Protein AF-A0A292SRF4-F1 (afdb_monomer_lite)

Secondary structure (DSSP, 8-state):
--HHHHHHHHHHHHHHHHHHHHHT----HHHHHHHHHHHHHHHHHHHHHHHHHHH-HHHHGGGTSBPSS-TTSBHHHHHHHHHHHHHHHHHHHHHHHHHHHHHT--HHHHHHHHHHHHHHHHHHHHHHHHHHHHHHHTSGGG--

Foldseek 3Di:
DDPVLVVVLVVLLVVLLVVCVVVVDFQDLVNLVVLLVVLVVVLVVLVVVVVVLVPDPVNVVQQVAADPVHNVHTLSRVLVVLSVVLNVLSVVLSVLSVVCSVVVPGRSSVSNNRSSVSSNVSSVVVSVVSVCCCVVPPPVVVVD

Sequence (144 aa):
MYKKDNIIAILGFISLCCLSLKCNIKITENDITNFITFLSIYTGFLATSFSIMSGNTQIKKLRKIKDSENPALTLLHRLTKYYQFVFIVSLLTILLLLLTNMLNIFLITNIIILGLMFLILYSSYTVIKILFDIFTGKIVVENI

Structure (mmCIF, N/CA/C/O backbone):
data_AF-A0A292SRF4-F1
#
_entry.id   AF-A0A292SRF4-F1
#
loop_
_atom_site.group_PDB
_atom_site.id
_atom_site.type_symbol
_atom_site.label_atom_id
_atom_site.label_alt_id
_atom_site.label_comp_id
_atom_site.label_asym_id
_atom_site.label_entity_id
_atom_site.label_seq_id
_atom_site.pdbx_PDB_ins_code
_atom_site.Cartn_x
_atom_site.Cartn_y
_atom_site.Cartn_z
_atom_site.occupancy
_atom_site.B_iso_or_equiv
_atom_site.auth_seq_id
_atom_site.auth_comp_id
_atom_site.auth_asym_id
_atom_site.auth_atom_id
_atom_site.pdbx_PDB_model_num
ATOM 1 N N . MET A 1 1 ? 1.347 -4.348 9.573 1.00 76.06 1 MET A N 1
ATOM 2 C CA . MET A 1 1 ? 0.711 -5.594 9.097 1.00 76.06 1 MET A CA 1
ATOM 3 C C . MET A 1 1 ? 0.908 -6.735 10.086 1.00 76.06 1 MET A C 1
ATOM 5 O O . MET A 1 1 ? 1.819 -6.674 10.909 1.00 76.06 1 MET A O 1
ATOM 9 N N . TYR A 1 2 ? 0.032 -7.738 10.049 1.00 82.00 2 TYR A N 1
ATOM 10 C CA . TYR A 1 2 ? 0.174 -8.980 10.814 1.00 82.00 2 TYR A CA 1
ATOM 11 C C . TYR A 1 2 ? 1.179 -9.929 10.165 1.00 82.00 2 TYR A C 1
ATOM 13 O O . TYR A 1 2 ? 1.456 -9.830 8.974 1.00 82.00 2 TYR A O 1
ATOM 21 N N . LYS A 1 3 ? 1.738 -10.857 10.958 1.00 80.00 3 LYS A N 1
ATOM 22 C CA . LYS A 1 3 ? 2.785 -11.784 10.493 1.00 80.00 3 LYS A CA 1
ATOM 23 C C . LYS A 1 3 ? 2.331 -12.607 9.283 1.00 80.00 3 LYS A C 1
ATOM 25 O O . LYS A 1 3 ? 3.085 -12.722 8.327 1.00 80.00 3 LYS A O 1
ATOM 30 N N . LYS A 1 4 ? 1.096 -13.122 9.303 1.00 85.06 4 LYS A N 1
ATOM 31 C CA . LYS A 1 4 ? 0.521 -13.898 8.194 1.00 85.06 4 LYS A CA 1
ATOM 32 C C . LYS A 1 4 ? 0.439 -13.072 6.907 1.00 85.06 4 LYS A C 1
ATOM 34 O O . LYS A 1 4 ? 0.940 -13.506 5.876 1.00 85.06 4 LYS A O 1
ATOM 39 N N . ASP A 1 5 ? -0.109 -11.863 6.991 1.00 85.12 5 ASP A N 1
ATOM 40 C CA . ASP A 1 5 ? -0.242 -10.982 5.827 1.00 85.12 5 ASP A CA 1
ATOM 41 C C . ASP A 1 5 ? 1.115 -10.502 5.311 1.00 85.12 5 ASP A C 1
ATOM 43 O O . ASP A 1 5 ? 1.289 -10.375 4.105 1.00 85.12 5 ASP A O 1
ATOM 47 N N . ASN A 1 6 ? 2.093 -10.289 6.200 1.00 84.31 6 ASN A N 1
ATOM 48 C CA . ASN A 1 6 ? 3.472 -9.998 5.808 1.00 84.31 6 ASN A CA 1
ATOM 49 C C . ASN A 1 6 ? 4.076 -11.141 4.991 1.00 84.31 6 ASN A C 1
ATOM 51 O O . ASN A 1 6 ? 4.701 -10.883 3.971 1.00 84.31 6 ASN A O 1
ATOM 55 N N . ILE A 1 7 ? 3.894 -12.392 5.424 1.00 87.94 7 ILE A N 1
ATOM 56 C CA . ILE A 1 7 ? 4.424 -13.557 4.705 1.00 87.94 7 ILE A CA 1
ATOM 57 C C . ILE A 1 7 ? 3.792 -13.649 3.315 1.00 87.94 7 ILE A C 1
ATOM 59 O O . ILE A 1 7 ? 4.514 -13.798 2.335 1.00 87.94 7 ILE A O 1
ATOM 63 N N . ILE A 1 8 ? 2.467 -13.500 3.212 1.00 88.88 8 ILE A N 1
ATOM 64 C CA . ILE A 1 8 ? 1.758 -13.523 1.922 1.00 88.88 8 ILE A CA 1
ATOM 65 C C . ILE A 1 8 ? 2.245 -12.387 1.018 1.00 88.88 8 ILE A C 1
ATOM 67 O O . ILE A 1 8 ? 2.525 -12.612 -0.156 1.00 88.88 8 ILE A O 1
ATOM 71 N N . ALA A 1 9 ? 2.395 -11.181 1.565 1.00 87.31 9 ALA A N 1
ATOM 72 C CA . ALA A 1 9 ? 2.866 -10.022 0.820 1.00 87.31 9 ALA A CA 1
ATOM 73 C C . ALA A 1 9 ? 4.303 -10.204 0.307 1.00 87.31 9 ALA A C 1
ATOM 75 O O . ALA A 1 9 ? 4.576 -9.902 -0.851 1.00 87.31 9 ALA A O 1
ATOM 76 N N . ILE A 1 10 ? 5.202 -10.753 1.131 1.00 89.00 10 ILE A N 1
ATOM 77 C CA . ILE A 1 10 ? 6.586 -11.058 0.740 1.00 89.00 10 ILE A CA 1
ATOM 78 C C . ILE A 1 10 ? 6.617 -12.160 -0.323 1.00 89.00 10 ILE A C 1
ATOM 80 O O . ILE A 1 10 ? 7.319 -12.023 -1.321 1.00 89.00 10 ILE A O 1
ATOM 84 N N . LEU A 1 11 ? 5.844 -13.235 -0.148 1.00 90.00 11 LEU A N 1
ATOM 85 C CA . LEU A 1 11 ? 5.765 -14.316 -1.133 1.00 90.00 11 LEU A CA 1
ATOM 86 C C . LEU A 1 11 ? 5.210 -13.819 -2.471 1.00 90.00 11 LEU A C 1
ATOM 88 O O . LEU A 1 11 ? 5.758 -14.157 -3.517 1.00 90.00 11 LEU A O 1
ATOM 92 N N . GLY A 1 12 ? 4.170 -12.983 -2.445 1.00 87.38 12 GLY A N 1
ATOM 93 C CA . GLY A 1 12 ? 3.613 -12.361 -3.644 1.00 87.38 12 GLY A CA 1
ATOM 94 C C . GLY A 1 12 ? 4.601 -11.407 -4.320 1.00 87.38 12 GLY A C 1
ATOM 95 O O . GLY A 1 12 ? 4.767 -11.471 -5.536 1.00 87.38 12 GLY A O 1
ATOM 96 N N . PHE A 1 13 ? 5.330 -10.603 -3.537 1.00 90.62 13 PHE A N 1
ATOM 97 C CA . PHE A 1 13 ? 6.410 -9.750 -4.039 1.00 90.62 13 PHE A CA 1
ATOM 98 C C . PHE A 1 13 ? 7.485 -10.576 -4.756 1.00 90.62 13 PHE A C 1
ATOM 100 O O . PHE A 1 13 ? 7.799 -10.307 -5.912 1.00 90.62 13 PHE A O 1
ATOM 107 N N . ILE A 1 14 ? 8.014 -11.618 -4.105 1.00 90.44 14 ILE A N 1
ATOM 108 C CA . ILE A 1 14 ? 9.045 -12.491 -4.687 1.00 90.44 14 ILE A CA 1
ATOM 109 C C . ILE A 1 14 ? 8.512 -13.184 -5.945 1.00 90.44 14 ILE A C 1
ATOM 111 O O . ILE A 1 14 ? 9.200 -13.217 -6.962 1.00 90.44 14 ILE A O 1
ATOM 115 N N . SER A 1 15 ? 7.280 -13.698 -5.900 1.00 88.69 15 SER A N 1
ATOM 116 C CA . SER A 1 15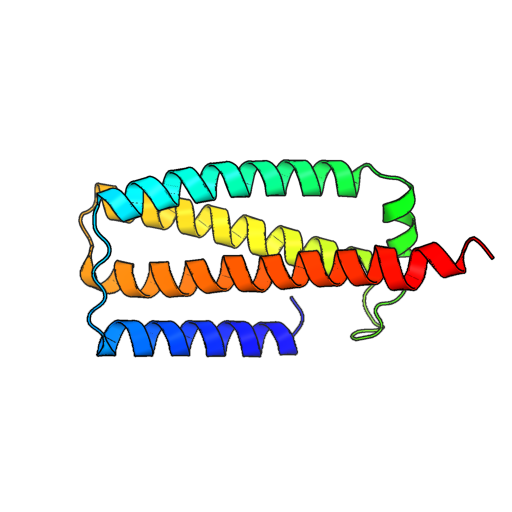 ? 6.643 -14.370 -7.034 1.00 88.69 15 SER A CA 1
ATOM 117 C C . SER A 1 15 ? 6.546 -13.455 -8.255 1.00 88.69 15 SER A C 1
ATOM 119 O O . SER A 1 15 ? 6.961 -13.852 -9.344 1.00 88.69 15 SER A O 1
ATOM 121 N N . LEU A 1 16 ? 6.083 -12.216 -8.080 1.00 87.06 16 LEU A N 1
ATOM 122 C CA . LEU A 1 16 ? 5.990 -11.249 -9.173 1.00 87.06 16 LEU A CA 1
ATOM 123 C C . LEU A 1 16 ? 7.355 -10.799 -9.679 1.00 87.06 16 LEU A C 1
ATOM 125 O O . LEU A 1 16 ? 7.529 -10.665 -10.888 1.00 87.06 16 LEU A O 1
ATOM 129 N N . CYS A 1 17 ? 8.342 -10.649 -8.797 1.00 86.44 17 CYS A N 1
ATOM 130 C CA . CYS A 1 17 ? 9.712 -10.375 -9.213 1.00 86.44 17 CYS A CA 1
ATOM 131 C C . CYS A 1 17 ? 10.274 -11.518 -10.081 1.00 86.44 17 CYS A C 1
ATOM 133 O O . CYS A 1 17 ? 10.839 -11.274 -11.148 1.00 86.44 17 CYS A O 1
ATOM 135 N N . CYS A 1 18 ? 10.060 -12.776 -9.680 1.00 87.00 18 CYS A N 1
ATOM 136 C CA . CYS A 1 18 ? 10.461 -13.949 -10.459 1.00 87.00 18 CYS A CA 1
ATOM 137 C C . CYS A 1 18 ? 9.715 -14.057 -11.799 1.00 87.00 18 CYS A C 1
ATOM 139 O O . CYS A 1 18 ? 10.324 -14.407 -12.811 1.00 87.00 18 CYS A O 1
ATOM 141 N N . LEU A 1 19 ? 8.412 -13.761 -11.828 1.00 86.44 19 LEU A N 1
ATOM 142 C CA . LEU A 1 19 ? 7.623 -13.745 -13.064 1.00 86.44 19 LEU A CA 1
ATOM 143 C C . LEU A 1 19 ? 8.086 -12.632 -14.006 1.00 86.44 19 LEU A C 1
ATOM 145 O O . LEU A 1 19 ? 8.276 -12.882 -15.193 1.00 86.44 19 LEU A O 1
ATOM 149 N N . SER A 1 20 ? 8.352 -11.437 -13.477 1.00 85.88 20 SER A N 1
ATOM 150 C CA . SER A 1 20 ? 8.885 -10.314 -14.250 1.00 85.88 20 SER A CA 1
ATOM 151 C C . SER A 1 20 ? 10.222 -10.657 -14.906 1.00 85.88 20 SER A C 1
ATOM 153 O O . SER A 1 20 ? 10.435 -10.298 -16.063 1.00 85.88 20 SER A O 1
ATOM 155 N N . LEU A 1 21 ? 11.100 -11.375 -14.194 1.00 85.44 21 LEU A N 1
ATOM 156 C CA . LEU A 1 21 ? 12.374 -11.860 -14.733 1.00 85.44 21 LEU A CA 1
ATOM 157 C C . LEU A 1 21 ? 12.174 -12.848 -15.890 1.00 85.44 21 LEU A C 1
ATOM 159 O O . LEU A 1 21 ? 12.874 -12.759 -16.894 1.00 85.44 21 LEU A O 1
ATOM 163 N N . LYS A 1 22 ? 11.211 -13.772 -15.776 1.00 87.31 22 LYS A N 1
ATOM 164 C CA . LYS A 1 22 ? 10.932 -14.767 -16.825 1.00 87.31 22 LYS A CA 1
ATOM 165 C C . LYS A 1 22 ? 10.245 -14.173 -18.054 1.00 87.31 22 LYS A C 1
ATOM 167 O O . LYS A 1 22 ? 10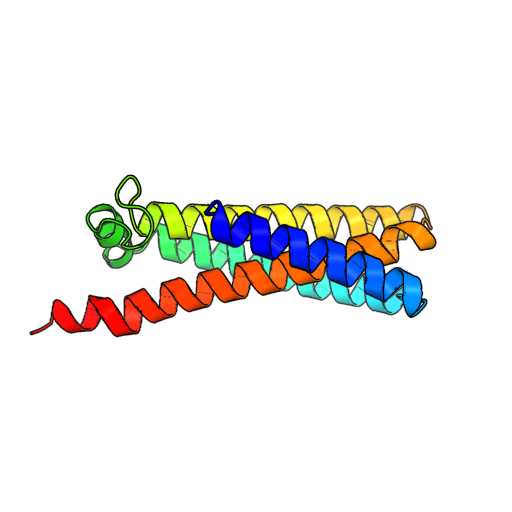.545 -14.582 -19.169 1.00 87.31 22 LYS A O 1
ATOM 172 N N . CYS A 1 23 ? 9.324 -13.234 -17.857 1.00 84.94 23 CYS A N 1
ATOM 173 C CA . CYS A 1 23 ? 8.525 -12.649 -18.935 1.00 84.94 23 CYS A CA 1
ATOM 174 C C . CYS A 1 23 ? 9.195 -11.443 -19.613 1.00 84.94 23 CYS A C 1
ATOM 176 O O . CYS A 1 23 ? 8.650 -10.938 -20.590 1.00 84.94 23 CYS A O 1
ATOM 178 N N . ASN A 1 24 ? 10.353 -10.984 -19.118 1.00 81.69 24 ASN A N 1
ATOM 179 C CA . ASN A 1 24 ? 11.078 -9.813 -19.627 1.00 81.69 24 ASN A CA 1
ATOM 180 C C . ASN A 1 24 ? 10.170 -8.579 -19.777 1.00 81.69 24 ASN A C 1
ATOM 182 O O . ASN A 1 24 ? 10.150 -7.914 -20.816 1.00 81.69 24 ASN A O 1
ATOM 186 N N . ILE A 1 25 ? 9.371 -8.310 -18.740 1.00 79.75 25 ILE A N 1
ATOM 187 C CA . ILE A 1 25 ? 8.436 -7.185 -18.735 1.00 79.75 25 ILE A CA 1
ATOM 188 C C . ILE A 1 25 ? 9.245 -5.886 -18.763 1.00 79.75 25 ILE A C 1
ATOM 190 O O . ILE A 1 25 ? 10.062 -5.625 -17.878 1.00 79.75 25 ILE A O 1
ATOM 194 N N . LYS A 1 26 ? 9.008 -5.064 -19.786 1.00 81.75 26 LYS A N 1
ATOM 195 C CA . LYS A 1 26 ? 9.628 -3.747 -19.935 1.00 81.75 26 LYS A CA 1
ATOM 196 C C . LYS A 1 26 ? 8.607 -2.677 -19.592 1.00 81.75 26 LYS A C 1
ATOM 198 O O . LYS A 1 26 ? 7.593 -2.564 -20.270 1.00 81.75 26 LYS A O 1
ATOM 203 N N . ILE A 1 27 ? 8.896 -1.907 -18.549 1.00 82.00 27 ILE A N 1
ATOM 204 C CA . ILE A 1 27 ? 8.150 -0.694 -18.220 1.00 82.00 27 ILE A CA 1
ATOM 205 C C . ILE A 1 27 ? 8.751 0.438 -19.051 1.00 82.00 27 ILE A C 1
ATOM 207 O O . ILE A 1 27 ? 9.971 0.618 -19.054 1.00 82.00 27 ILE A O 1
ATOM 211 N N . THR A 1 28 ? 7.912 1.158 -19.789 1.00 85.81 28 THR A N 1
ATOM 212 C CA . THR A 1 28 ? 8.342 2.317 -20.578 1.00 85.81 28 THR A CA 1
ATOM 213 C C . THR A 1 28 ? 8.413 3.574 -19.707 1.00 85.81 28 THR A C 1
ATOM 215 O O . THR A 1 28 ? 7.803 3.644 -18.641 1.00 85.81 28 THR A O 1
ATOM 218 N N . GLU A 1 29 ? 9.120 4.610 -20.157 1.00 83.94 29 GLU A N 1
ATOM 219 C CA . GLU A 1 29 ? 9.152 5.912 -19.463 1.00 83.94 29 GLU A CA 1
ATOM 220 C C . GLU A 1 29 ? 7.752 6.530 -19.306 1.00 83.94 29 GLU A C 1
ATOM 222 O O . GLU A 1 29 ? 7.433 7.143 -18.281 1.00 83.94 29 GLU A O 1
ATOM 227 N N . ASN A 1 30 ? 6.882 6.312 -20.297 1.00 88.56 30 ASN A N 1
ATOM 228 C CA . ASN A 1 30 ? 5.492 6.749 -20.240 1.00 88.56 30 ASN A CA 1
ATOM 229 C C . ASN A 1 30 ? 4.731 6.024 -19.119 1.00 88.56 30 ASN A C 1
ATOM 231 O O . ASN A 1 30 ? 3.995 6.652 -18.360 1.00 88.56 30 ASN A O 1
ATOM 235 N N . ASP A 1 31 ? 4.959 4.718 -18.954 1.00 87.62 31 ASP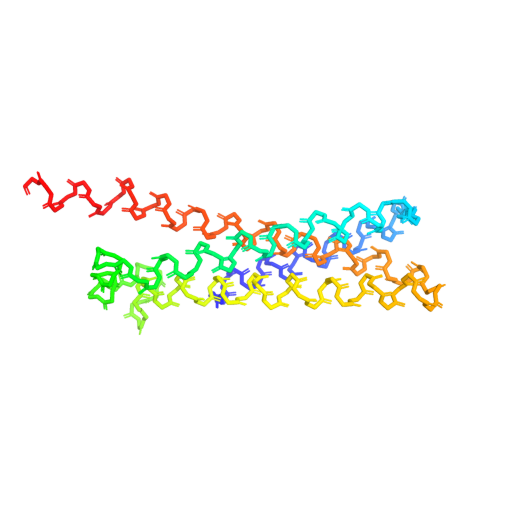 A N 1
ATOM 236 C CA . ASP A 1 31 ? 4.363 3.942 -17.863 1.00 87.62 31 ASP A CA 1
ATOM 237 C C . ASP A 1 31 ? 4.859 4.427 -16.496 1.00 87.62 31 ASP A C 1
ATOM 239 O O . ASP A 1 31 ? 4.052 4.613 -15.590 1.00 87.62 31 ASP A O 1
ATOM 243 N N . ILE A 1 32 ? 6.164 4.698 -16.350 1.00 86.88 32 ILE A N 1
ATOM 244 C CA . ILE A 1 32 ? 6.746 5.259 -15.117 1.00 86.88 32 ILE A CA 1
ATOM 245 C C . ILE A 1 32 ? 6.058 6.578 -14.758 1.00 86.88 32 ILE A C 1
ATOM 247 O O . ILE A 1 32 ? 5.616 6.753 -13.621 1.00 86.88 32 ILE A O 1
ATOM 251 N N . THR A 1 33 ? 5.919 7.483 -15.727 1.00 89.12 33 THR A N 1
ATOM 252 C CA . THR A 1 33 ? 5.255 8.778 -15.528 1.00 89.12 33 THR A CA 1
ATOM 253 C C . THR A 1 33 ? 3.794 8.596 -15.111 1.00 89.12 33 THR A C 1
ATOM 255 O O . THR A 1 33 ? 3.346 9.197 -14.133 1.00 89.12 33 THR A O 1
ATOM 258 N N . ASN A 1 34 ? 3.061 7.705 -15.784 1.00 91.69 34 ASN A N 1
ATOM 259 C CA . ASN A 1 34 ? 1.676 7.385 -15.441 1.00 91.69 34 ASN A CA 1
ATOM 260 C C . ASN A 1 34 ? 1.554 6.781 -14.035 1.00 91.69 34 ASN A C 1
ATOM 262 O O . ASN A 1 34 ? 0.648 7.152 -13.285 1.00 91.69 34 ASN A O 1
ATOM 266 N N . PHE A 1 35 ? 2.481 5.904 -13.639 1.00 91.12 35 PHE A N 1
ATOM 267 C CA . PHE A 1 35 ? 2.518 5.330 -12.296 1.00 91.12 35 PHE A CA 1
ATOM 268 C C . PHE A 1 35 ? 2.817 6.377 -11.228 1.00 91.12 35 PHE A C 1
ATOM 270 O O . PHE A 1 35 ? 2.145 6.378 -10.200 1.00 91.12 35 PHE A O 1
ATOM 277 N N . ILE A 1 36 ? 3.759 7.296 -11.462 1.00 91.56 36 ILE A N 1
ATOM 278 C CA . ILE A 1 36 ? 4.028 8.407 -10.537 1.00 91.56 36 ILE A CA 1
ATOM 279 C C . ILE A 1 36 ? 2.759 9.236 -10.333 1.00 91.56 36 ILE A C 1
ATOM 281 O O . ILE A 1 36 ? 2.373 9.487 -9.188 1.00 91.56 36 ILE A O 1
ATOM 285 N N . THR A 1 37 ? 2.078 9.619 -11.415 1.00 94.44 37 THR A N 1
ATOM 286 C CA . THR A 1 37 ? 0.838 10.404 -11.341 1.00 94.44 37 THR A CA 1
ATOM 287 C C . THR A 1 37 ? -0.253 9.651 -10.587 1.00 94.44 37 THR A C 1
ATOM 289 O O . THR A 1 37 ? -0.823 10.180 -9.630 1.00 94.44 37 THR A O 1
ATOM 292 N N . PHE A 1 38 ? -0.509 8.394 -10.961 1.00 94.19 38 PHE A N 1
ATOM 293 C CA . PHE A 1 38 ? -1.506 7.554 -10.303 1.00 94.19 38 PHE A CA 1
ATOM 294 C C . PHE A 1 38 ? -1.220 7.403 -8.806 1.00 94.19 38 PHE A C 1
ATOM 296 O O . PHE A 1 38 ? -2.097 7.658 -7.980 1.00 94.19 38 PHE A O 1
ATOM 303 N N . LEU A 1 39 ? 0.012 7.042 -8.439 1.00 93.88 39 LEU A N 1
ATOM 304 C CA . LEU A 1 39 ? 0.401 6.849 -7.045 1.00 93.88 39 LEU A CA 1
ATOM 305 C C . LEU A 1 39 ? 0.356 8.139 -6.243 1.00 93.88 39 LEU A C 1
ATOM 307 O O . LEU A 1 39 ? 0.018 8.087 -5.064 1.00 93.88 39 LEU A O 1
ATOM 311 N N . SER A 1 40 ? 0.676 9.282 -6.846 1.00 95.06 40 SER A N 1
ATOM 312 C CA . SER A 1 40 ? 0.610 10.582 -6.172 1.00 95.06 40 SER A CA 1
ATOM 313 C C . SER A 1 40 ? -0.831 10.932 -5.811 1.00 95.06 40 SER A C 1
ATOM 315 O O . SER A 1 40 ? -1.119 11.258 -4.658 1.00 95.06 40 SER A O 1
ATOM 317 N N . ILE A 1 41 ? -1.755 10.767 -6.763 1.00 95.56 41 ILE A N 1
ATOM 318 C CA . ILE A 1 41 ? -3.195 10.950 -6.538 1.00 95.56 41 ILE A CA 1
ATOM 319 C C . ILE A 1 41 ? -3.691 9.964 -5.474 1.00 95.56 41 ILE A C 1
ATOM 321 O O . ILE A 1 41 ? -4.319 10.359 -4.491 1.00 95.56 41 ILE A O 1
ATOM 325 N N . TYR A 1 42 ? -3.362 8.683 -5.637 1.00 93.88 42 TYR A N 1
ATOM 326 C CA . TYR A 1 42 ? -3.748 7.620 -4.717 1.00 93.88 42 TYR A CA 1
ATOM 327 C C . TYR A 1 42 ? -3.235 7.864 -3.288 1.00 93.88 42 TYR A C 1
ATOM 329 O O . TYR A 1 42 ? -3.986 7.745 -2.321 1.00 93.88 42 TYR A O 1
ATOM 337 N N . THR A 1 43 ? -1.977 8.280 -3.144 1.00 93.12 43 THR A N 1
ATOM 338 C CA . THR A 1 43 ? -1.356 8.605 -1.851 1.00 93.12 43 THR A CA 1
ATOM 339 C C . THR A 1 43 ? -2.015 9.826 -1.208 1.00 93.12 43 THR A C 1
ATOM 341 O O . THR A 1 43 ? -2.241 9.830 0.003 1.00 93.12 43 THR A O 1
ATOM 344 N N . GLY A 1 44 ? -2.393 10.832 -2.005 1.00 93.44 44 GLY A N 1
ATOM 345 C CA . GLY A 1 44 ? -3.191 11.968 -1.539 1.00 93.44 44 GLY A CA 1
ATOM 346 C C . GLY A 1 44 ? -4.543 11.527 -0.972 1.00 93.44 44 GLY A C 1
ATOM 347 O O . GLY A 1 44 ? -4.891 11.884 0.154 1.00 93.44 44 GLY A O 1
ATOM 348 N N . PHE A 1 45 ? -5.274 10.673 -1.695 1.00 93.31 45 PHE A N 1
ATOM 349 C CA . PHE A 1 45 ? -6.534 10.108 -1.203 1.00 93.31 45 PHE A CA 1
ATOM 350 C C . PHE A 1 45 ? -6.354 9.236 0.043 1.00 93.31 45 PHE A C 1
ATOM 352 O O . PHE A 1 45 ? -7.191 9.297 0.946 1.00 93.31 45 PHE A O 1
ATOM 359 N N . LEU A 1 46 ? -5.268 8.464 0.137 1.00 91.56 46 LEU A N 1
ATOM 360 C CA . LEU A 1 46 ? -4.931 7.699 1.339 1.00 91.56 46 LEU A CA 1
ATOM 361 C C . LEU A 1 46 ? -4.721 8.603 2.554 1.00 91.56 46 LEU A C 1
ATOM 363 O O . LEU A 1 46 ? -5.280 8.325 3.615 1.00 91.56 46 LEU A O 1
ATOM 367 N N . ALA A 1 47 ? -3.951 9.684 2.405 1.00 91.19 47 ALA A N 1
ATOM 368 C CA . ALA A 1 47 ? -3.709 10.644 3.479 1.00 91.19 47 ALA A CA 1
ATOM 369 C C . ALA A 1 47 ? -5.011 11.302 3.950 1.00 91.19 47 ALA A C 1
ATOM 371 O O . ALA A 1 47 ? -5.290 11.337 5.151 1.00 91.19 47 ALA A O 1
ATOM 372 N N . THR A 1 48 ? -5.846 11.760 3.014 1.00 92.69 48 THR A N 1
ATOM 373 C CA . THR A 1 48 ? -7.151 12.349 3.337 1.00 92.69 48 THR A CA 1
ATOM 374 C C . THR A 1 48 ? -8.062 11.338 4.031 1.00 92.69 48 THR A C 1
ATOM 376 O O . THR A 1 48 ? -8.634 11.645 5.077 1.00 92.69 48 THR A O 1
ATOM 379 N N . SER A 1 49 ? -8.143 10.106 3.519 1.00 89.62 49 SER A N 1
ATOM 380 C CA . SER A 1 49 ? -8.949 9.033 4.119 1.00 89.62 49 SER A CA 1
ATOM 381 C C . SER A 1 49 ? -8.491 8.715 5.541 1.00 89.62 49 SER A C 1
ATOM 383 O O . SER A 1 49 ? -9.311 8.604 6.452 1.00 89.62 49 SER A O 1
ATOM 385 N N . PHE A 1 50 ? -7.178 8.639 5.762 1.00 88.31 50 PHE A N 1
ATOM 386 C CA . PHE A 1 50 ? -6.601 8.409 7.082 1.00 88.31 50 PHE A CA 1
ATOM 387 C C . PHE A 1 50 ? -6.883 9.562 8.062 1.00 88.31 50 PHE A C 1
ATOM 389 O O . PHE A 1 50 ? -7.179 9.319 9.237 1.00 88.31 50 PHE A O 1
ATOM 396 N N . SER A 1 51 ? -6.838 10.809 7.585 1.00 88.69 51 SER A N 1
ATOM 397 C CA . SER A 1 51 ? -7.164 12.003 8.375 1.00 88.69 51 SER A CA 1
ATOM 398 C C . SER A 1 51 ? -8.632 12.007 8.814 1.00 88.69 51 SER A C 1
ATOM 400 O O . SER A 1 51 ? -8.926 12.097 10.010 1.00 88.69 51 SER A O 1
ATOM 402 N N . ILE A 1 52 ? -9.555 11.784 7.869 1.00 87.75 52 ILE A N 1
ATOM 403 C CA . ILE A 1 52 ? -10.996 11.659 8.143 1.00 87.75 52 ILE A CA 1
ATOM 404 C C . ILE A 1 52 ? -11.245 10.534 9.151 1.00 87.75 52 ILE A C 1
ATOM 406 O O . ILE A 1 52 ? -11.968 10.708 10.135 1.00 87.75 52 ILE A O 1
ATOM 410 N N . MET A 1 53 ? -10.602 9.385 8.938 1.00 84.19 53 MET A N 1
ATOM 411 C CA . MET A 1 53 ? -10.739 8.220 9.799 1.00 84.19 53 MET A CA 1
ATOM 412 C C . MET A 1 53 ? -10.277 8.504 11.237 1.00 84.19 53 MET A C 1
ATOM 414 O O . MET A 1 53 ? -10.929 8.097 12.198 1.00 84.19 53 MET A O 1
ATOM 418 N N . SER A 1 54 ? -9.175 9.238 11.395 1.00 79.25 54 SER A N 1
ATOM 419 C CA . SER A 1 54 ? -8.615 9.604 12.701 1.00 79.25 54 SER A CA 1
ATOM 420 C C . SER A 1 54 ? -9.467 10.641 13.449 1.00 79.25 54 SER A C 1
ATOM 422 O O . SER A 1 54 ? -9.521 10.630 14.685 1.00 79.25 54 SER A O 1
ATOM 424 N N . GLY A 1 55 ? -10.155 11.522 12.714 1.00 78.38 55 GLY A N 1
ATOM 425 C CA . GLY A 1 55 ? -11.065 12.528 13.264 1.00 78.38 55 GLY A CA 1
ATOM 426 C C . GLY A 1 55 ? -12.426 11.974 13.700 1.00 78.38 55 GLY A C 1
ATOM 427 O O . GLY A 1 55 ? -13.010 12.477 14.662 1.00 78.38 55 GLY A O 1
ATOM 428 N N . ASN A 1 56 ? -12.916 10.914 13.050 1.00 81.50 56 ASN A N 1
ATOM 429 C CA . ASN A 1 56 ? -14.266 10.389 13.258 1.00 81.50 56 ASN A CA 1
ATOM 430 C C . ASN A 1 56 ? -14.449 9.715 14.639 1.00 81.50 56 ASN A C 1
ATOM 432 O O . ASN A 1 56 ? -13.741 8.778 15.020 1.00 81.50 56 ASN A O 1
ATOM 436 N N . THR A 1 57 ? -15.450 10.170 15.398 1.00 77.69 57 THR A N 1
ATOM 437 C CA . THR A 1 57 ? -15.789 9.665 16.740 1.00 77.69 57 THR A CA 1
ATOM 438 C C . THR A 1 57 ? -16.285 8.218 16.740 1.00 77.69 57 THR A C 1
ATOM 440 O O . THR A 1 57 ? -15.990 7.483 17.684 1.00 77.69 57 THR A O 1
ATOM 443 N N . GLN A 1 58 ? -16.969 7.769 15.683 1.00 74.56 58 GLN A N 1
ATOM 444 C CA . GLN A 1 58 ? -17.420 6.380 15.541 1.00 74.56 58 GLN A CA 1
ATOM 445 C C . GLN A 1 58 ? -16.232 5.428 15.383 1.00 74.56 58 GLN A C 1
ATOM 447 O O . GLN A 1 58 ? -16.177 4.382 16.023 1.00 74.56 58 GLN A O 1
ATOM 452 N N . ILE A 1 59 ? -15.214 5.832 14.624 1.00 77.00 59 ILE A N 1
ATOM 453 C CA . ILE A 1 59 ? -14.003 5.032 14.417 1.00 77.00 59 ILE A CA 1
ATOM 454 C C . ILE A 1 59 ? -13.155 4.956 15.692 1.00 77.00 59 ILE A C 1
ATOM 456 O O . ILE A 1 59 ? -12.539 3.926 15.973 1.00 77.00 59 ILE A O 1
ATOM 460 N N . LYS A 1 60 ? -13.179 5.987 16.546 1.00 77.75 60 LYS A N 1
ATOM 461 C CA . LYS A 1 60 ? -12.531 5.923 17.868 1.00 77.75 60 LYS A CA 1
ATOM 462 C C . LYS A 1 60 ? -13.113 4.817 18.757 1.00 77.75 60 LYS A C 1
ATOM 464 O O . LYS A 1 60 ? -12.372 4.287 19.588 1.00 77.75 60 LYS A O 1
ATOM 469 N N . LYS A 1 61 ? -14.375 4.400 18.561 1.00 80.62 61 LYS A N 1
ATOM 470 C CA . LYS A 1 61 ? -14.962 3.247 19.274 1.00 80.62 61 LYS A CA 1
ATOM 471 C C . LYS A 1 61 ? -14.231 1.935 18.962 1.00 80.62 61 LYS A C 1
ATOM 473 O O . LYS A 1 61 ? -14.119 1.089 19.846 1.00 80.62 61 LYS A O 1
ATOM 478 N N . LEU A 1 62 ? -13.605 1.808 17.785 1.00 80.88 62 LEU A N 1
ATOM 479 C CA . LEU A 1 62 ? -12.791 0.641 17.410 1.00 80.88 62 LEU A CA 1
ATOM 480 C C . LEU A 1 62 ? -11.556 0.442 18.308 1.00 80.88 62 LEU A C 1
ATOM 482 O O . LEU A 1 62 ? -10.964 -0.635 18.292 1.00 80.88 62 LEU A O 1
ATOM 486 N N . ARG A 1 63 ? -11.163 1.438 19.122 1.00 80.94 63 ARG A N 1
ATOM 487 C CA . ARG A 1 63 ? -10.134 1.257 20.166 1.00 80.94 63 ARG A CA 1
ATOM 488 C C . ARG A 1 63 ? -10.577 0.315 21.280 1.00 80.94 63 ARG A C 1
ATOM 490 O O . ARG A 1 63 ? -9.722 -0.238 21.958 1.00 80.94 63 ARG A O 1
ATOM 497 N N . LYS A 1 64 ? -11.882 0.156 21.498 1.00 81.88 64 LYS A N 1
ATOM 498 C CA . LYS A 1 64 ? -12.429 -0.722 22.542 1.00 81.88 64 LYS A CA 1
ATOM 499 C C . LYS A 1 64 ? -12.636 -2.155 22.045 1.00 81.88 64 LYS A C 1
ATOM 501 O O . LYS A 1 64 ? -12.734 -3.072 22.850 1.00 81.88 64 LYS A O 1
ATOM 506 N N . ILE A 1 65 ? -12.667 -2.350 20.726 1.00 83.12 65 ILE A N 1
ATOM 507 C CA . ILE A 1 65 ? -12.893 -3.647 20.092 1.00 83.12 65 ILE A CA 1
ATOM 508 C C . ILE A 1 65 ? -11.542 -4.333 19.870 1.00 83.12 65 ILE A C 1
ATOM 510 O O . ILE A 1 65 ? -10.686 -3.829 19.133 1.00 83.12 65 ILE A O 1
ATOM 514 N N . LYS A 1 66 ? -11.353 -5.495 20.503 1.00 84.56 66 LYS A N 1
ATOM 515 C CA . LYS A 1 66 ? -10.195 -6.359 20.245 1.00 84.56 66 LYS A CA 1
ATOM 516 C C . LYS A 1 66 ? -10.267 -6.943 18.836 1.00 84.56 66 LYS A C 1
ATOM 518 O O . LYS A 1 66 ? -11.351 -7.237 18.326 1.00 84.56 66 LYS A O 1
ATOM 523 N N . ASP A 1 67 ? -9.106 -7.092 18.213 1.00 81.50 67 ASP A N 1
ATOM 524 C CA . ASP A 1 67 ? -9.004 -7.755 16.921 1.00 81.50 67 ASP A CA 1
ATOM 525 C C . ASP A 1 67 ? -9.257 -9.263 17.074 1.00 81.50 67 ASP A C 1
ATOM 527 O O . ASP A 1 67 ? -8.744 -9.894 18.000 1.00 81.50 67 ASP A O 1
ATOM 531 N N . SER A 1 68 ? -10.058 -9.835 16.175 1.00 79.62 68 SER A N 1
ATOM 532 C CA . SER A 1 68 ? -10.387 -11.264 16.171 1.00 79.62 68 SER A CA 1
ATOM 533 C C . SER A 1 68 ? -9.206 -12.147 15.766 1.00 79.62 68 SER A C 1
ATOM 535 O O . SER A 1 68 ? -9.142 -13.300 16.176 1.00 79.62 68 SER A O 1
ATOM 537 N N . GLU A 1 69 ? -8.268 -11.625 14.977 1.00 78.81 69 GLU A N 1
ATOM 538 C CA . GLU A 1 69 ? -7.069 -12.345 14.541 1.00 78.81 69 GLU A CA 1
ATOM 539 C C . GLU A 1 69 ? -5.876 -12.128 15.481 1.00 78.81 69 GLU A C 1
ATOM 541 O O . GLU A 1 69 ? -4.975 -12.965 15.535 1.00 78.81 69 GLU A O 1
ATOM 546 N N . ASN A 1 70 ? -5.841 -11.017 16.228 1.00 81.25 70 ASN A N 1
ATOM 547 C CA . ASN A 1 70 ? -4.810 -10.773 17.234 1.00 81.25 70 ASN A CA 1
ATOM 548 C C . ASN A 1 70 ? -5.365 -10.042 18.473 1.00 81.25 70 ASN A C 1
ATOM 550 O O . ASN A 1 70 ? -5.350 -8.809 18.518 1.00 81.25 70 ASN A O 1
ATOM 554 N N . PRO A 1 71 ? -5.756 -10.772 19.534 1.00 81.94 71 PRO A N 1
ATOM 555 C CA . PRO A 1 71 ? -6.415 -10.191 20.705 1.00 81.94 71 PRO A CA 1
ATOM 556 C C . PRO A 1 71 ? -5.514 -9.271 21.546 1.00 81.94 71 PRO A C 1
ATOM 558 O O . PRO A 1 71 ? -6.014 -8.589 22.446 1.00 81.94 71 PRO A O 1
ATOM 561 N N . ALA A 1 72 ? -4.203 -9.233 21.277 1.00 84.50 72 ALA A N 1
ATOM 562 C CA . ALA A 1 72 ? -3.285 -8.279 21.897 1.00 84.50 72 ALA A CA 1
ATOM 563 C C . ALA A 1 72 ? -3.427 -6.859 21.319 1.00 84.50 72 ALA A C 1
ATOM 565 O O . ALA A 1 72 ? -2.947 -5.900 21.919 1.00 84.50 72 ALA A O 1
ATOM 566 N N . LEU A 1 73 ? -4.059 -6.713 20.150 1.00 86.31 73 LEU A N 1
ATOM 567 C CA . LEU A 1 73 ? -4.220 -5.446 19.448 1.00 86.31 73 LEU A CA 1
ATOM 568 C C . LEU A 1 73 ? -5.701 -5.094 19.283 1.00 86.31 73 LEU A C 1
ATOM 570 O O . LEU A 1 73 ? -6.583 -5.951 19.259 1.00 86.31 73 LEU A O 1
ATOM 574 N N . THR A 1 74 ? -5.973 -3.799 19.161 1.00 86.81 74 THR A N 1
ATOM 575 C CA . THR A 1 74 ? -7.312 -3.294 18.850 1.00 86.81 74 THR A CA 1
ATOM 576 C C . THR A 1 74 ? -7.499 -3.212 17.344 1.00 86.81 74 THR A C 1
ATOM 578 O O . THR A 1 74 ? -6.531 -3.089 16.582 1.00 86.81 74 THR A O 1
ATOM 581 N N . LEU A 1 75 ? -8.754 -3.230 16.912 1.00 83.44 75 LEU A N 1
ATOM 582 C CA . LEU A 1 75 ? -9.095 -3.175 15.496 1.00 83.44 75 LEU A CA 1
ATOM 583 C C . LEU A 1 75 ? -8.650 -1.840 14.867 1.00 83.44 75 LEU A C 1
ATOM 585 O O . LEU A 1 75 ? -8.108 -1.824 13.761 1.00 83.44 75 LEU A O 1
ATOM 589 N N . LEU A 1 76 ? -8.738 -0.731 15.619 1.00 86.19 76 LEU A N 1
ATOM 590 C CA . LEU A 1 76 ? -8.160 0.546 15.183 1.00 86.19 76 LEU A CA 1
ATOM 591 C C . LEU A 1 76 ? -6.644 0.447 14.984 1.00 86.19 76 LEU A C 1
ATOM 593 O O . LEU A 1 76 ? -6.116 0.976 14.012 1.00 86.19 76 LEU A O 1
ATOM 597 N N . HIS A 1 77 ? -5.928 -0.222 15.891 1.00 88.00 77 HIS A N 1
ATOM 598 C CA . HIS A 1 77 ? -4.475 -0.353 15.778 1.00 88.00 77 HIS A CA 1
ATOM 599 C C . HIS A 1 77 ? -4.067 -1.160 14.551 1.00 88.00 77 HIS A C 1
ATOM 601 O O . HIS A 1 77 ? -3.080 -0.822 13.897 1.00 88.00 77 HIS A O 1
ATOM 607 N N . ARG A 1 78 ? -4.833 -2.207 14.213 1.00 86.69 78 ARG A N 1
ATOM 608 C CA . ARG A 1 78 ? -4.656 -2.925 12.949 1.00 86.69 78 ARG A CA 1
ATOM 609 C C . ARG A 1 78 ? -4.861 -1.965 11.786 1.00 86.69 78 ARG A C 1
ATOM 611 O O . ARG A 1 78 ? -3.925 -1.759 11.026 1.00 86.69 78 ARG A O 1
ATOM 618 N N . LEU A 1 79 ? -6.017 -1.318 11.693 1.00 87.31 79 LEU A N 1
ATOM 619 C CA . LEU A 1 79 ? -6.352 -0.425 10.585 1.00 87.31 79 LEU A CA 1
ATOM 620 C C . LEU A 1 79 ? -5.296 0.676 10.376 1.00 87.31 79 LEU A C 1
ATOM 622 O O . LEU A 1 79 ? -4.771 0.827 9.273 1.00 87.31 79 LEU A O 1
ATOM 626 N N . THR A 1 80 ? -4.889 1.359 11.449 1.00 88.94 80 THR A N 1
ATOM 627 C CA . THR A 1 80 ? -3.830 2.379 11.425 1.00 88.94 80 THR A CA 1
ATOM 628 C C . THR A 1 80 ? -2.502 1.821 10.921 1.00 88.94 80 THR A C 1
ATOM 630 O O . THR A 1 80 ? -1.863 2.439 10.075 1.00 88.94 80 THR A O 1
ATOM 633 N N . LYS A 1 81 ? -2.091 0.633 11.383 1.00 88.94 81 LYS A N 1
ATOM 634 C CA . LYS A 1 81 ? -0.844 -0.001 10.928 1.00 88.94 81 LYS A CA 1
ATOM 635 C C . LYS A 1 81 ? -0.855 -0.347 9.441 1.00 88.94 81 LYS A C 1
ATOM 637 O O . LYS A 1 81 ? 0.210 -0.342 8.833 1.00 88.94 81 LYS A O 1
ATOM 642 N N . TYR A 1 82 ? -2.003 -0.713 8.872 1.00 89.75 82 TYR A N 1
ATOM 643 C CA . TYR A 1 82 ? -2.094 -1.006 7.438 1.00 89.75 82 TYR A CA 1
ATOM 644 C C . TYR A 1 82 ? -2.095 0.286 6.627 1.00 89.75 82 TYR A C 1
ATOM 646 O O . TYR A 1 82 ? -1.312 0.383 5.692 1.00 89.75 82 TYR A O 1
ATOM 654 N N . TYR A 1 83 ? -2.860 1.302 7.038 1.00 90.25 83 TYR A N 1
ATOM 655 C CA . TYR A 1 83 ? -2.826 2.625 6.406 1.00 90.25 83 TYR A CA 1
ATOM 656 C C . TYR A 1 83 ? -1.417 3.223 6.377 1.00 90.25 83 TYR A C 1
ATOM 658 O O . TYR A 1 83 ? -0.946 3.633 5.321 1.00 90.25 83 TYR A O 1
ATOM 666 N N . GLN A 1 84 ? -0.718 3.220 7.517 1.00 90.56 84 GLN A N 1
ATOM 667 C CA . GLN A 1 84 ? 0.662 3.705 7.604 1.00 90.56 84 GLN A CA 1
ATOM 668 C C . GLN A 1 84 ? 1.603 2.913 6.697 1.00 90.56 84 GLN A C 1
ATOM 670 O O . GLN A 1 84 ? 2.451 3.501 6.036 1.00 90.56 84 GLN A O 1
ATOM 675 N N . PHE A 1 85 ? 1.448 1.587 6.647 1.00 90.94 85 PHE A N 1
ATOM 676 C CA . PHE A 1 85 ? 2.256 0.748 5.771 1.00 90.94 85 PHE A CA 1
ATOM 677 C C . PHE A 1 85 ? 2.030 1.093 4.296 1.00 90.94 85 PHE A C 1
ATOM 679 O O . PHE A 1 85 ? 3.002 1.363 3.599 1.00 90.94 85 PHE A O 1
ATOM 686 N N . VAL A 1 86 ? 0.773 1.145 3.835 1.00 91.31 86 VAL A N 1
ATOM 687 C CA . VAL A 1 86 ? 0.455 1.463 2.431 1.00 91.31 86 VAL A CA 1
ATOM 688 C C . VAL A 1 86 ? 0.997 2.843 2.069 1.00 91.31 86 V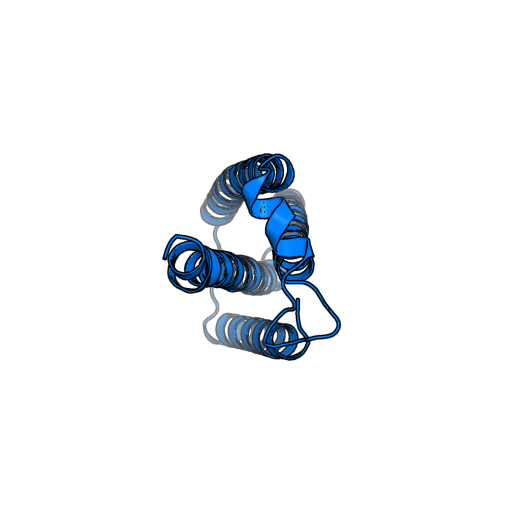AL A C 1
ATOM 690 O O . VAL A 1 86 ? 1.621 2.993 1.028 1.00 91.31 86 VAL A O 1
ATOM 693 N N . PHE A 1 87 ? 0.817 3.823 2.956 1.00 92.19 87 PHE A N 1
ATOM 694 C CA . PHE A 1 87 ? 1.270 5.196 2.754 1.00 92.19 87 PHE A CA 1
ATOM 695 C C . PHE A 1 87 ? 2.799 5.315 2.656 1.00 92.19 87 PHE A C 1
ATOM 697 O O . PHE A 1 87 ? 3.321 5.987 1.772 1.00 92.19 87 PHE A O 1
ATOM 704 N N . ILE A 1 88 ? 3.541 4.646 3.544 1.00 91.50 88 ILE A N 1
ATOM 705 C CA . ILE A 1 88 ? 5.010 4.655 3.500 1.00 91.50 88 ILE A CA 1
ATOM 706 C C . ILE A 1 88 ? 5.506 3.939 2.241 1.00 91.50 88 ILE A C 1
ATOM 708 O O . ILE A 1 88 ? 6.396 4.446 1.562 1.00 91.50 88 ILE A O 1
ATOM 712 N N . VAL A 1 89 ? 4.930 2.782 1.904 1.00 91.56 89 VAL A N 1
ATOM 713 C CA . VAL A 1 89 ? 5.315 2.033 0.701 1.00 91.56 89 VAL A CA 1
ATOM 714 C C . VAL A 1 89 ? 4.992 2.833 -0.559 1.00 91.56 89 VAL A C 1
ATOM 716 O O . VAL A 1 89 ? 5.824 2.876 -1.462 1.00 91.56 89 VAL A O 1
ATOM 719 N N . SER A 1 90 ? 3.844 3.511 -0.627 1.00 92.69 90 SER A N 1
ATOM 720 C CA . SER A 1 90 ? 3.490 4.335 -1.784 1.00 92.69 90 SER A CA 1
ATOM 721 C C . SER A 1 90 ? 4.443 5.518 -1.948 1.00 92.69 90 SER A C 1
ATOM 723 O O . SER A 1 90 ? 4.951 5.720 -3.049 1.00 92.69 90 SER A O 1
ATOM 725 N N . LEU A 1 91 ? 4.792 6.220 -0.864 1.00 93.31 91 LEU A N 1
ATOM 726 C CA . LEU A 1 91 ? 5.800 7.286 -0.891 1.00 93.31 91 LEU A CA 1
ATOM 727 C C . LEU A 1 91 ? 7.179 6.784 -1.327 1.00 93.31 91 LEU A C 1
ATOM 729 O O . LEU A 1 91 ? 7.796 7.384 -2.206 1.00 93.31 91 LEU A O 1
ATOM 733 N N . LEU A 1 92 ? 7.658 5.675 -0.756 1.00 92.31 92 LEU A N 1
ATOM 734 C CA . LEU A 1 92 ? 8.938 5.078 -1.150 1.00 92.31 92 LEU A CA 1
ATOM 735 C C . LEU A 1 92 ? 8.934 4.656 -2.621 1.00 92.31 92 LEU A C 1
ATOM 737 O O . LEU A 1 92 ? 9.943 4.806 -3.305 1.00 92.31 92 LEU A O 1
ATOM 741 N N . THR A 1 93 ? 7.799 4.171 -3.121 1.00 92.19 93 THR A N 1
ATOM 742 C CA . THR A 1 93 ? 7.669 3.765 -4.522 1.00 92.19 93 THR A CA 1
ATOM 743 C C . THR A 1 93 ? 7.662 4.966 -5.461 1.00 92.19 93 THR A C 1
ATOM 745 O O . THR A 1 93 ? 8.318 4.919 -6.495 1.00 92.19 93 THR A O 1
ATOM 748 N N . ILE A 1 94 ? 6.994 6.063 -5.088 1.00 92.94 94 ILE A N 1
ATOM 749 C CA . ILE A 1 94 ? 7.056 7.330 -5.833 1.00 92.94 94 ILE A CA 1
ATOM 750 C C . ILE A 1 94 ? 8.499 7.843 -5.883 1.00 92.94 94 ILE A C 1
ATOM 752 O O . ILE A 1 94 ? 8.991 8.168 -6.961 1.00 92.94 94 ILE A O 1
ATOM 756 N N . LEU A 1 95 ? 9.198 7.873 -4.744 1.00 91.50 95 LEU A N 1
ATOM 757 C CA . LEU A 1 95 ? 10.600 8.299 -4.683 1.00 91.50 95 LEU A CA 1
ATOM 758 C C . LEU A 1 95 ? 11.501 7.416 -5.551 1.00 91.50 95 LEU A C 1
ATOM 760 O O . LEU A 1 95 ? 12.341 7.934 -6.284 1.00 91.50 95 LEU A O 1
ATOM 764 N N . LEU A 1 96 ? 11.307 6.096 -5.513 1.00 90.50 96 LEU A N 1
ATOM 765 C CA . LEU A 1 96 ? 12.056 5.170 -6.355 1.00 90.50 96 LEU A CA 1
ATOM 766 C C . LEU A 1 96 ? 11.782 5.419 -7.843 1.00 90.50 96 LEU A C 1
ATOM 768 O O . LEU A 1 96 ? 12.729 5.490 -8.620 1.00 90.50 96 LEU A O 1
ATOM 772 N N . LEU A 1 97 ? 10.519 5.582 -8.244 1.00 89.56 97 LEU A N 1
ATOM 773 C CA . LEU A 1 97 ? 10.144 5.872 -9.631 1.00 89.56 97 LEU A CA 1
ATOM 774 C C . LEU A 1 97 ? 10.763 7.190 -10.119 1.00 89.56 97 LEU A C 1
ATOM 776 O O . LEU A 1 97 ? 11.292 7.237 -11.227 1.00 89.56 97 LEU A O 1
ATOM 780 N N . LEU A 1 98 ? 10.774 8.230 -9.280 1.00 89.69 98 LEU A N 1
ATOM 781 C CA . LEU A 1 98 ? 11.432 9.503 -9.589 1.00 89.69 98 LEU A CA 1
ATOM 782 C C . LEU A 1 98 ? 12.944 9.333 -9.774 1.00 89.69 98 LEU A C 1
ATOM 784 O O . LEU A 1 98 ? 13.490 9.788 -10.776 1.00 89.69 98 LEU A O 1
ATOM 788 N N . LEU A 1 99 ? 13.619 8.631 -8.857 1.00 87.56 99 LEU A N 1
ATOM 789 C CA . LEU A 1 99 ? 15.055 8.348 -8.973 1.00 87.56 99 LEU A CA 1
ATOM 790 C C . LEU A 1 99 ? 15.379 7.532 -10.226 1.00 87.56 99 LEU A C 1
ATOM 792 O O . LEU A 1 99 ? 16.372 7.796 -10.897 1.00 87.56 99 LEU A O 1
ATOM 796 N N . THR A 1 100 ? 14.523 6.570 -10.563 1.00 85.12 100 THR A N 1
ATOM 797 C CA . THR A 1 100 ? 14.651 5.739 -11.768 1.00 85.12 100 THR A CA 1
ATOM 798 C C . THR A 1 100 ? 14.596 6.588 -13.024 1.00 85.12 100 THR A C 1
ATOM 800 O O . THR A 1 100 ? 15.451 6.446 -13.894 1.00 85.12 100 THR A O 1
ATOM 803 N N . ASN A 1 101 ? 13.623 7.500 -13.077 1.00 84.00 101 ASN A N 1
ATOM 804 C CA . ASN A 1 101 ? 13.429 8.416 -14.191 1.00 84.00 101 ASN A CA 1
ATOM 805 C C . ASN A 1 101 ? 14.586 9.422 -14.329 1.00 84.00 101 ASN A C 1
ATOM 807 O O . ASN A 1 101 ? 14.927 9.822 -15.432 1.00 84.00 101 ASN A O 1
ATOM 811 N N . MET A 1 102 ? 15.214 9.826 -13.218 1.00 84.31 102 MET A N 1
ATOM 812 C CA . MET A 1 102 ? 16.354 10.753 -13.240 1.00 84.31 102 MET A CA 1
ATOM 813 C C . MET A 1 102 ? 17.688 10.079 -13.584 1.00 84.31 102 MET A C 1
ATOM 815 O O . MET A 1 102 ? 18.537 10.695 -14.223 1.00 84.31 102 MET A O 1
ATOM 819 N N . LEU A 1 103 ? 17.905 8.843 -13.126 1.00 84.75 103 LEU A N 1
ATOM 820 C CA . LEU A 1 103 ? 19.190 8.140 -13.241 1.00 84.75 103 LEU A CA 1
ATOM 821 C C . LEU A 1 103 ? 19.246 7.150 -14.415 1.00 84.75 103 LEU A C 1
ATOM 823 O O . LEU A 1 103 ? 20.293 6.546 -14.638 1.00 84.75 103 LEU A O 1
ATOM 827 N N . ASN A 1 104 ? 18.145 6.961 -15.153 1.00 76.56 104 ASN A N 1
ATOM 828 C CA . ASN A 1 104 ? 18.028 6.013 -16.270 1.00 76.56 104 ASN A CA 1
ATOM 829 C C . ASN A 1 104 ? 18.410 4.562 -15.908 1.00 76.56 104 ASN A C 1
ATOM 831 O O . ASN A 1 104 ? 18.940 3.802 -16.723 1.00 76.56 104 ASN A O 1
ATOM 835 N N . ILE A 1 105 ? 18.131 4.142 -14.670 1.00 75.94 105 ILE A N 1
ATOM 836 C CA . ILE A 1 105 ? 18.412 2.782 -14.188 1.00 75.94 105 ILE A CA 1
ATOM 837 C C . ILE A 1 105 ? 17.184 1.904 -14.462 1.00 75.94 105 ILE A C 1
ATOM 839 O O . ILE A 1 105 ? 16.339 1.744 -13.593 1.00 75.94 105 ILE A O 1
ATOM 843 N N . PHE A 1 106 ? 17.046 1.325 -15.656 1.00 70.62 106 PHE A N 1
ATOM 844 C CA . PHE A 1 106 ? 15.784 0.663 -16.042 1.00 70.62 106 PHE A CA 1
ATOM 845 C C . PHE A 1 106 ? 15.663 -0.821 -15.640 1.00 70.62 106 PHE A C 1
ATOM 847 O O . PHE A 1 106 ? 14.586 -1.278 -15.264 1.00 70.62 106 PHE A O 1
ATOM 854 N N . LEU A 1 107 ? 16.742 -1.611 -15.706 1.00 63.56 107 LEU A N 1
ATOM 855 C CA . LEU A 1 107 ? 16.599 -3.077 -15.765 1.00 63.56 107 LEU A CA 1
ATOM 856 C C . LEU A 1 107 ? 16.241 -3.738 -14.420 1.00 63.56 107 LEU A C 1
ATOM 858 O O . LEU A 1 107 ? 15.277 -4.495 -14.338 1.00 63.56 107 LEU A O 1
ATOM 862 N N . ILE A 1 108 ? 16.988 -3.433 -13.355 1.00 69.00 108 ILE A N 1
ATOM 863 C CA . ILE A 1 108 ? 16.695 -3.938 -11.997 1.00 69.00 108 ILE A CA 1
ATOM 864 C C . ILE A 1 108 ? 15.426 -3.275 -11.451 1.00 69.00 108 ILE A C 1
ATOM 866 O O . ILE A 1 108 ? 14.645 -3.887 -10.720 1.00 69.00 108 ILE A O 1
ATOM 870 N N . THR A 1 109 ? 15.189 -2.028 -11.845 1.00 75.38 109 THR A N 1
ATOM 871 C CA . THR A 1 109 ? 14.138 -1.215 -11.254 1.00 75.38 109 THR A CA 1
ATOM 872 C C . THR A 1 109 ? 12.749 -1.615 -11.730 1.00 75.38 109 THR A C 1
ATOM 874 O O . THR A 1 109 ? 11.832 -1.617 -10.918 1.00 75.38 109 THR A O 1
ATOM 877 N N . ASN A 1 110 ? 12.592 -2.077 -12.976 1.00 78.62 110 ASN A N 1
ATOM 878 C CA . ASN A 1 110 ? 11.307 -2.580 -13.484 1.00 78.62 110 ASN A CA 1
ATOM 879 C C . ASN A 1 110 ? 10.731 -3.716 -12.622 1.00 78.62 110 ASN A C 1
ATOM 881 O O . ASN A 1 110 ? 9.543 -3.725 -12.297 1.00 78.62 110 ASN A O 1
ATOM 885 N N . ILE A 1 111 ? 11.591 -4.647 -12.204 1.00 82.75 111 ILE A N 1
ATOM 886 C CA . ILE A 1 111 ? 11.217 -5.799 -11.374 1.00 82.75 111 ILE A CA 1
ATOM 887 C C . ILE A 1 111 ? 10.762 -5.324 -9.990 1.00 82.75 111 ILE A C 1
ATOM 889 O O . ILE A 1 111 ? 9.717 -5.740 -9.489 1.00 82.75 111 ILE A O 1
ATOM 893 N N . ILE A 1 112 ? 11.533 -4.413 -9.390 1.00 84.69 112 ILE A N 1
ATOM 894 C CA . ILE A 1 112 ? 11.239 -3.857 -8.066 1.00 84.69 112 ILE A CA 1
ATOM 895 C C . ILE A 1 112 ? 9.940 -3.040 -8.100 1.00 84.69 112 ILE A C 1
ATOM 897 O O . ILE A 1 112 ? 9.116 -3.183 -7.199 1.00 84.69 112 ILE A O 1
ATOM 901 N N . ILE A 1 113 ? 9.717 -2.237 -9.147 1.00 85.38 113 ILE A N 1
ATOM 902 C CA . ILE A 1 113 ? 8.501 -1.430 -9.330 1.00 85.38 113 ILE A CA 1
ATOM 903 C C . ILE A 1 113 ? 7.255 -2.320 -9.340 1.00 85.38 113 ILE A C 1
ATOM 905 O O . ILE A 1 113 ? 6.302 -2.031 -8.618 1.00 85.38 113 ILE A O 1
ATOM 909 N N . LEU A 1 114 ? 7.256 -3.422 -10.100 1.00 85.62 114 LEU A N 1
ATOM 910 C CA . LEU A 1 114 ? 6.113 -4.344 -10.158 1.00 85.62 114 LEU A CA 1
ATOM 911 C C . LEU A 1 114 ? 5.821 -4.993 -8.803 1.00 85.62 114 LEU A C 1
ATOM 913 O O . LEU A 1 114 ? 4.664 -5.058 -8.380 1.00 85.62 114 LEU A O 1
ATOM 917 N N . GLY A 1 115 ? 6.863 -5.433 -8.096 1.00 87.38 115 GLY A N 1
ATOM 918 C CA . GLY A 1 115 ? 6.712 -5.974 -6.749 1.00 87.38 115 GLY A CA 1
ATOM 919 C C . GLY A 1 115 ? 6.130 -4.941 -5.777 1.00 87.38 115 GLY A C 1
ATOM 920 O O . GLY A 1 115 ? 5.209 -5.248 -5.016 1.00 87.38 115 GLY A O 1
ATOM 921 N N . LEU A 1 116 ? 6.616 -3.698 -5.824 1.00 87.75 116 LEU A N 1
ATOM 922 C CA . LEU A 1 116 ? 6.103 -2.604 -4.996 1.00 87.75 116 LEU A CA 1
ATOM 923 C C . LEU A 1 116 ? 4.647 -2.254 -5.337 1.00 87.75 116 LEU A C 1
ATOM 925 O O . LEU A 1 116 ? 3.845 -2.069 -4.421 1.00 87.75 116 LEU A O 1
ATOM 929 N N . MET A 1 117 ? 4.271 -2.239 -6.622 1.00 88.50 117 MET A N 1
ATOM 930 C CA . MET A 1 117 ? 2.878 -2.042 -7.049 1.00 88.50 117 MET A CA 1
ATOM 931 C C . MET A 1 117 ? 1.955 -3.093 -6.440 1.00 88.50 117 MET A C 1
ATOM 933 O O . MET A 1 117 ? 0.901 -2.757 -5.898 1.00 88.50 117 MET A O 1
ATOM 937 N N . PHE A 1 118 ? 2.365 -4.360 -6.458 1.00 90.50 118 PHE A N 1
ATOM 938 C CA . PHE A 1 118 ? 1.598 -5.421 -5.818 1.00 90.50 118 PHE A CA 1
ATOM 939 C C . PHE A 1 118 ? 1.456 -5.220 -4.310 1.00 90.50 118 PHE A C 1
ATOM 941 O O . PHE A 1 118 ? 0.358 -5.383 -3.781 1.00 90.50 118 PHE A O 1
ATOM 948 N N . LEU A 1 119 ? 2.529 -4.835 -3.612 1.00 88.94 119 LEU A N 1
ATOM 949 C CA . LEU A 1 119 ? 2.463 -4.564 -2.174 1.00 88.94 119 LEU A CA 1
ATOM 950 C C . LEU A 1 119 ? 1.460 -3.452 -1.855 1.00 88.94 119 LEU A C 1
ATOM 952 O O . LEU A 1 119 ? 0.680 -3.591 -0.909 1.00 88.94 119 LEU A O 1
ATOM 956 N N . ILE A 1 120 ? 1.441 -2.383 -2.655 1.00 89.44 120 ILE A N 1
ATOM 957 C CA . ILE A 1 120 ? 0.464 -1.299 -2.517 1.00 89.44 120 ILE A CA 1
ATOM 958 C C . ILE A 1 120 ? -0.945 -1.852 -2.729 1.00 89.44 120 ILE A C 1
ATOM 960 O O . ILE A 1 120 ? -1.778 -1.723 -1.835 1.00 89.44 120 ILE A O 1
ATOM 964 N N . LEU A 1 121 ? -1.216 -2.542 -3.839 1.00 91.00 121 LEU A N 1
ATOM 965 C CA . LEU A 1 121 ? -2.549 -3.078 -4.140 1.00 91.00 121 LEU A CA 1
ATOM 966 C C . LEU A 1 121 ? -3.042 -4.081 -3.085 1.00 91.00 121 LEU A C 1
ATOM 968 O O . LEU A 1 121 ? -4.173 -3.973 -2.612 1.00 91.00 121 LEU A O 1
ATOM 972 N N . TYR A 1 122 ? -2.197 -5.021 -2.659 1.00 91.12 122 TYR A N 1
ATOM 973 C CA . TYR A 1 122 ? -2.543 -6.032 -1.657 1.00 91.12 122 TYR A CA 1
ATOM 974 C C . TYR A 1 122 ? -2.842 -5.411 -0.287 1.00 91.12 122 TYR A C 1
ATOM 976 O O . TYR A 1 122 ? -3.826 -5.754 0.380 1.00 91.12 122 TYR A O 1
ATOM 984 N N . SER A 1 123 ? -2.004 -4.469 0.145 1.00 87.25 123 SER A N 1
ATOM 985 C CA . SER A 1 123 ? -2.210 -3.789 1.422 1.00 87.25 123 SER A CA 1
ATOM 986 C C . SER A 1 123 ? -3.451 -2.889 1.390 1.00 87.25 123 SER A C 1
ATOM 988 O O . SER A 1 123 ? -4.219 -2.893 2.352 1.00 87.25 123 SER A O 1
ATOM 990 N N . SER A 1 124 ? -3.725 -2.235 0.257 1.00 88.69 124 SER A N 1
ATOM 991 C CA . SER A 1 124 ? -4.953 -1.464 0.004 1.00 88.69 124 SER A CA 1
ATOM 992 C C . SER A 1 124 ? -6.201 -2.334 0.067 1.00 88.69 124 SER A C 1
ATOM 994 O O . SER A 1 124 ? -7.161 -2.002 0.761 1.00 88.69 124 SER A O 1
ATOM 996 N N . TYR A 1 125 ? -6.169 -3.486 -0.605 1.00 91.31 125 TYR A N 1
ATOM 997 C CA . TYR A 1 125 ? -7.231 -4.484 -0.541 1.00 91.31 125 TYR A CA 1
ATOM 998 C C . TYR A 1 125 ? -7.494 -4.914 0.904 1.00 91.31 125 TYR A C 1
ATOM 1000 O O . TYR A 1 125 ? -8.643 -4.976 1.334 1.00 91.31 125 TYR A O 1
ATOM 1008 N N . THR A 1 126 ? -6.436 -5.139 1.687 1.00 87.81 126 THR A N 1
ATOM 1009 C CA . THR A 1 126 ? -6.586 -5.535 3.092 1.00 87.81 126 THR A CA 1
ATOM 1010 C C . THR A 1 126 ? -7.219 -4.424 3.934 1.00 87.81 126 THR A C 1
ATOM 1012 O O . THR A 1 126 ? -8.074 -4.709 4.768 1.00 87.81 126 THR A O 1
ATOM 1015 N N . VAL A 1 127 ? -6.860 -3.157 3.698 1.00 87.25 127 VAL A N 1
ATOM 1016 C CA . VAL A 1 127 ? -7.515 -2.005 4.343 1.00 87.25 127 VAL A CA 1
ATOM 1017 C C . VAL A 1 127 ? -9.005 -1.969 4.007 1.00 87.25 127 VAL A C 1
ATOM 1019 O O . VAL A 1 127 ? -9.827 -1.873 4.917 1.00 87.25 127 VAL A O 1
ATOM 1022 N N . ILE A 1 128 ? -9.357 -2.081 2.723 1.00 87.88 128 ILE A N 1
ATOM 1023 C CA . ILE A 1 128 ? -10.751 -2.063 2.260 1.00 87.88 128 ILE A CA 1
ATOM 1024 C C . ILE A 1 128 ? -11.533 -3.223 2.875 1.00 87.88 128 ILE A C 1
ATOM 1026 O O . ILE A 1 128 ? -12.641 -3.015 3.355 1.00 87.88 128 ILE A O 1
ATOM 1030 N N . LYS A 1 129 ? -10.944 -4.421 2.925 1.00 87.44 129 LYS A N 1
ATOM 1031 C CA . LYS A 1 129 ? -11.557 -5.591 3.553 1.00 87.44 129 LYS A CA 1
ATOM 1032 C C . LYS A 1 129 ? -11.835 -5.357 5.038 1.00 87.44 129 LYS A C 1
ATOM 1034 O O . LYS A 1 129 ? -12.954 -5.579 5.477 1.00 87.44 129 LYS A O 1
ATOM 1039 N N . ILE A 1 130 ? -10.860 -4.847 5.797 1.00 84.12 130 ILE A N 1
ATOM 1040 C CA . ILE A 1 130 ? -11.053 -4.538 7.224 1.00 84.12 130 ILE A CA 1
ATOM 1041 C C . ILE A 1 130 ? -12.164 -3.496 7.400 1.00 84.12 130 ILE A C 1
ATOM 1043 O O . ILE A 1 130 ? -13.005 -3.645 8.281 1.00 84.12 130 ILE A O 1
ATOM 1047 N N . LEU A 1 131 ? -12.189 -2.449 6.567 1.00 84.44 131 LEU A N 1
ATOM 1048 C CA . LEU A 1 131 ? -13.264 -1.454 6.581 1.00 84.44 131 LEU A CA 1
ATOM 1049 C C . LEU A 1 131 ? -14.619 -2.095 6.288 1.00 84.44 131 LEU A C 1
ATOM 1051 O O . LEU A 1 131 ? -15.569 -1.863 7.029 1.00 84.44 131 LEU A O 1
ATOM 1055 N N . PHE A 1 132 ? -14.704 -2.932 5.259 1.00 84.38 132 PHE A N 1
ATOM 1056 C CA . PHE A 1 132 ? -15.925 -3.644 4.912 1.00 84.38 132 PHE A CA 1
ATOM 1057 C C . PHE A 1 132 ? -16.406 -4.534 6.063 1.00 84.38 132 PHE A C 1
ATOM 1059 O O . PHE A 1 132 ? -17.577 -4.463 6.424 1.00 84.38 132 PHE A O 1
ATOM 1066 N N . ASP A 1 133 ? -15.512 -5.286 6.704 1.00 78.81 133 ASP A N 1
ATOM 1067 C CA . ASP A 1 133 ? -15.833 -6.130 7.859 1.00 78.81 133 ASP A CA 1
ATOM 1068 C C . ASP A 1 133 ? -16.316 -5.293 9.061 1.00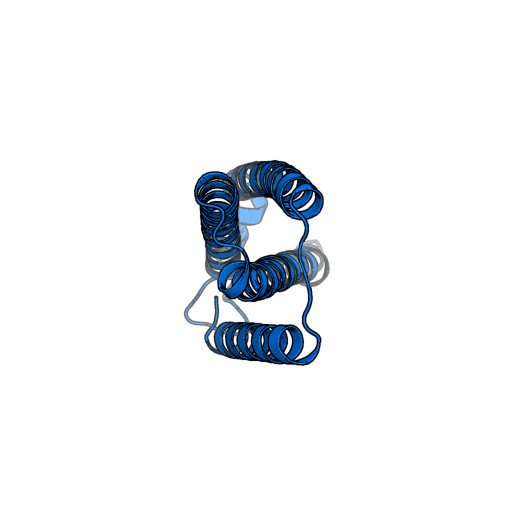 78.81 133 ASP A C 1
ATOM 1070 O O . ASP A 1 133 ? -17.216 -5.708 9.792 1.00 78.81 133 ASP A O 1
ATOM 1074 N N . ILE A 1 134 ? -15.774 -4.085 9.262 1.00 77.00 134 ILE A N 1
ATOM 1075 C CA . ILE A 1 134 ? -16.269 -3.145 10.282 1.00 77.00 134 ILE A CA 1
ATOM 1076 C C . ILE A 1 134 ? -17.696 -2.690 9.944 1.00 77.00 134 ILE A C 1
ATOM 1078 O O . ILE A 1 134 ? -18.581 -2.748 10.804 1.00 77.00 134 ILE A O 1
ATOM 1082 N N . PHE A 1 135 ? -17.916 -2.224 8.711 1.00 74.25 135 PHE A N 1
ATOM 1083 C CA . PHE A 1 135 ? -19.184 -1.627 8.287 1.00 74.25 135 PHE A CA 1
ATOM 1084 C C . PHE A 1 135 ? -20.312 -2.654 8.154 1.00 74.25 135 PHE A C 1
ATOM 1086 O O . PHE A 1 135 ? -21.441 -2.358 8.532 1.00 74.25 135 PHE A O 1
ATOM 1093 N N . THR A 1 136 ? -20.011 -3.861 7.675 1.00 74.75 136 THR A N 1
ATOM 1094 C CA . THR A 1 136 ? -21.002 -4.933 7.490 1.00 74.75 136 THR A CA 1
ATOM 1095 C C . THR A 1 136 ? -21.142 -5.845 8.707 1.00 74.75 136 THR A C 1
ATOM 1097 O O . THR A 1 136 ? -22.243 -6.304 8.989 1.00 74.75 136 THR A O 1
ATOM 1100 N N . GLY A 1 137 ? -20.064 -6.082 9.464 1.00 62.28 137 GLY A N 1
ATOM 1101 C CA . GLY A 1 137 ? -20.036 -7.083 10.534 1.00 62.28 137 GLY A CA 1
ATOM 1102 C C . GLY A 1 137 ? -20.161 -6.558 11.968 1.00 62.28 137 GLY A C 1
ATOM 1103 O O . GLY A 1 137 ? -20.446 -7.357 12.857 1.00 62.28 137 GLY A O 1
ATOM 1104 N N . LYS A 1 138 ? -19.937 -5.260 12.247 1.00 54.00 138 LYS A N 1
ATOM 1105 C CA . LYS A 1 138 ? -19.901 -4.747 13.642 1.00 54.00 138 LYS A CA 1
ATOM 1106 C C . LYS A 1 138 ? -20.653 -3.443 13.923 1.00 54.00 138 LYS A C 1
ATOM 1108 O O . LYS A 1 138 ? -20.967 -3.206 15.082 1.00 54.00 138 LYS A O 1
ATOM 1113 N N . ILE A 1 139 ? -20.998 -2.626 12.924 1.00 49.09 139 ILE A N 1
ATOM 1114 C CA . ILE A 1 139 ? -21.878 -1.454 13.144 1.00 49.09 139 ILE A CA 1
ATOM 1115 C C . ILE A 1 139 ? -23.368 -1.852 13.135 1.00 49.09 139 ILE A C 1
ATOM 1117 O O . ILE A 1 139 ? -24.180 -1.204 13.786 1.00 49.09 139 ILE A O 1
ATOM 1121 N N . VAL A 1 140 ? -23.732 -2.961 12.483 1.00 46.75 140 VAL A N 1
ATOM 1122 C CA . VAL A 1 140 ? -25.127 -3.443 12.422 1.00 46.75 140 VAL A CA 1
ATOM 1123 C C . VAL A 1 140 ? -25.592 -4.095 13.736 1.00 46.75 140 VAL A C 1
ATOM 1125 O O . VAL A 1 140 ? -26.785 -4.117 14.008 1.00 46.75 140 VAL A O 1
ATOM 1128 N N . VAL A 1 141 ? -24.676 -4.556 14.597 1.00 45.84 141 VAL A N 1
ATOM 1129 C CA . VAL A 1 141 ? -25.034 -5.224 15.869 1.00 45.84 141 VAL A CA 1
ATOM 1130 C C . VAL A 1 141 ? -25.139 -4.246 17.053 1.00 45.84 141 VAL A C 1
ATOM 1132 O O . VAL A 1 141 ? -25.650 -4.617 18.097 1.00 45.84 141 VAL A O 1
ATOM 1135 N N . GLU A 1 142 ? -24.720 -2.982 16.908 1.00 43.72 142 GLU A N 1
ATOM 1136 C CA . GLU A 1 142 ? -24.935 -1.942 17.941 1.00 43.72 142 GLU A CA 1
ATOM 1137 C C . GLU A 1 142 ? -26.186 -1.073 17.682 1.00 43.72 142 GLU A C 1
ATOM 1139 O O . GLU A 1 142 ? -26.446 -0.144 18.444 1.00 43.72 142 GLU A O 1
ATOM 1144 N N . ASN A 1 143 ? -26.965 -1.374 16.634 1.00 39.47 143 ASN A N 1
ATOM 1145 C CA . ASN A 1 143 ? -28.261 -0.743 16.342 1.00 39.47 143 ASN A CA 1
ATOM 1146 C C . ASN A 1 143 ? -29.454 -1.724 16.457 1.00 39.47 143 ASN A C 1
ATOM 1148 O O . ASN A 1 143 ? -30.524 -1.437 15.918 1.00 39.47 143 ASN A O 1
ATOM 1152 N N . ILE A 1 144 ? -29.284 -2.856 17.153 1.00 39.56 144 ILE A N 1
ATOM 1153 C CA . ILE A 1 144 ? -30.370 -3.740 17.618 1.00 39.56 144 ILE A CA 1
ATOM 1154 C C . ILE A 1 144 ? -30.252 -3.884 19.132 1.00 39.56 144 ILE A C 1
ATOM 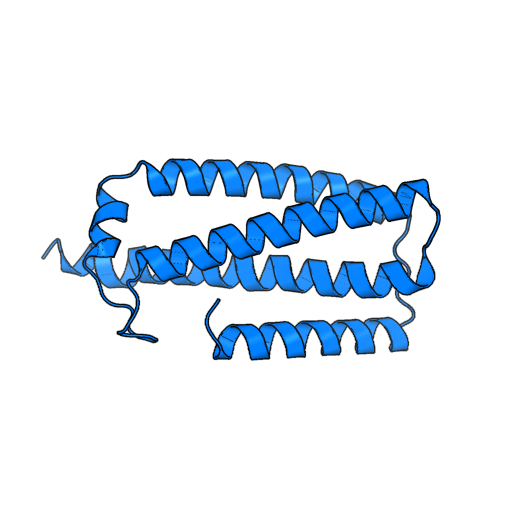1156 O O . ILE A 1 144 ? -29.115 -4.124 19.597 1.00 39.56 144 ILE A O 1
#

pLDDT: mean 83.83, std 10.53, range [39.47, 95.56]

Radius of gyration: 17.63 Å; chains: 1; bounding box: 50×27×43 Å